Protein AF-A0A922VJT6-F1 (afdb_monomer_lite)

Foldseek 3Di:
DDDPQDDPVLVVVLQVLLVVLFKDKADKDQAQPQAPPPVQRRQKIWIFIAGPPRPDTWIKIKGADRFQVRQVVCVVVCVVSLVRPPPDPVQKDWDDQPVMIMITGDDDDPSSNVSSNVSSNVSNPPRD

Radius of gyration: 13.78 Å; chains: 1; bounding box: 32×33×33 Å

Secondary structure (DSSP, 8-state):
-PPPPPPTTHHHHHHHHHHHTTEEEEEEEES-TT---HHHHTTEEEEEEEETTEEEEEEEEEEE-SSHHHHHHHHHHHHHHHHHH-S-TTTEEEEEETTEEEEEES---HHHHHHHHHHHHHHHTT--

Structure (mmCIF, N/CA/C/O backbone):
data_AF-A0A922VJT6-F1
#
_entry.id   AF-A0A922VJT6-F1
#
loop_
_atom_site.group_PDB
_atom_site.id
_atom_site.type_symbol
_atom_site.label_atom_id
_atom_site.label_alt_id
_atom_site.label_comp_id
_atom_site.label_asym_id
_atom_site.label_entity_id
_atom_site.label_seq_id
_atom_site.pdbx_PDB_ins_code
_atom_site.Cartn_x
_atom_site.Cartn_y
_atom_site.Cartn_z
_atom_site.occupancy
_atom_site.B_iso_or_equiv
_atom_site.auth_seq_id
_atom_site.auth_comp_id
_atom_site.auth_asym_id
_atom_site.auth_atom_id
_atom_site.pdbx_PDB_model_num
ATOM 1 N N . MET A 1 1 ? 20.036 15.575 -18.901 1.00 33.12 1 MET A N 1
ATOM 2 C CA . MET A 1 1 ? 19.324 15.827 -17.633 1.00 33.12 1 MET A CA 1
ATOM 3 C C . MET A 1 1 ? 18.695 14.499 -17.256 1.00 33.12 1 MET A C 1
ATOM 5 O O . MET A 1 1 ? 17.782 14.080 -17.949 1.00 33.12 1 MET A O 1
ATOM 9 N N . ALA A 1 2 ? 19.289 13.762 -16.317 1.00 36.78 2 ALA A N 1
ATOM 10 C CA . ALA A 1 2 ? 18.719 12.506 -15.835 1.00 36.78 2 ALA A CA 1
ATOM 11 C C . ALA A 1 2 ? 17.752 12.865 -14.703 1.00 36.78 2 ALA A C 1
ATOM 13 O O . ALA A 1 2 ? 18.182 13.486 -13.730 1.00 36.78 2 ALA A O 1
ATOM 14 N N . SER A 1 3 ? 16.461 12.560 -14.864 1.00 37.47 3 SER A N 1
ATOM 15 C CA . SER A 1 3 ? 15.529 12.579 -13.732 1.00 37.47 3 SER A CA 1
ATOM 16 C C . SER A 1 3 ? 16.092 11.660 -12.648 1.00 37.47 3 SER A C 1
ATOM 18 O O . SER A 1 3 ? 16.579 10.583 -13.001 1.00 37.47 3 SER A O 1
ATOM 20 N N . PRO A 1 4 ? 16.088 12.062 -11.365 1.00 36.12 4 PRO A N 1
ATOM 21 C CA . PRO A 1 4 ? 16.522 11.170 -10.302 1.00 36.12 4 PRO A CA 1
ATOM 22 C C . PRO A 1 4 ? 15.663 9.903 -10.359 1.00 36.12 4 PRO A C 1
ATOM 24 O O . PRO A 1 4 ? 14.436 9.974 -10.322 1.00 36.12 4 PRO A O 1
ATOM 27 N N . GLU A 1 5 ? 16.319 8.756 -10.534 1.00 38.44 5 GLU A N 1
ATOM 28 C CA . GLU A 1 5 ? 15.673 7.451 -10.450 1.00 38.44 5 GLU A CA 1
ATOM 29 C C . GLU A 1 5 ? 15.113 7.295 -9.023 1.00 38.44 5 GLU A C 1
ATOM 31 O O . GLU A 1 5 ? 15.860 7.526 -8.062 1.00 38.44 5 GLU A O 1
ATOM 36 N N . PRO A 1 6 ? 13.821 6.950 -8.853 1.00 38.25 6 PRO A N 1
ATOM 37 C CA . PRO A 1 6 ? 13.232 6.791 -7.530 1.00 38.25 6 PRO A CA 1
ATOM 38 C C . PRO A 1 6 ? 14.012 5.714 -6.772 1.00 38.25 6 PRO A C 1
ATOM 40 O O . PRO A 1 6 ? 14.220 4.590 -7.240 1.00 38.25 6 PRO A O 1
ATOM 43 N N . THR A 1 7 ? 14.567 6.135 -5.642 1.00 40.00 7 THR A N 1
ATOM 44 C CA . THR A 1 7 ? 15.488 5.371 -4.802 1.00 40.00 7 THR A CA 1
ATOM 45 C C . THR A 1 7 ? 14.670 4.818 -3.630 1.00 40.00 7 THR A C 1
ATOM 47 O O . THR A 1 7 ? 13.769 5.511 -3.174 1.00 40.00 7 THR A O 1
ATOM 50 N N . PRO A 1 8 ? 14.991 3.650 -3.038 1.00 44.34 8 PRO A N 1
ATOM 51 C CA . PRO A 1 8 ? 14.299 3.093 -1.855 1.00 44.34 8 PRO A CA 1
ATOM 52 C C . PRO A 1 8 ? 14.114 4.038 -0.642 1.00 44.34 8 PRO A C 1
ATOM 54 O O . PRO A 1 8 ? 13.390 3.715 0.297 1.00 44.34 8 PRO A O 1
ATOM 57 N N . LEU A 1 9 ? 14.745 5.216 -0.672 1.00 49.44 9 LEU A N 1
ATOM 58 C CA . LEU A 1 9 ? 14.445 6.394 0.146 1.00 49.44 9 LEU A CA 1
ATOM 59 C C . LEU A 1 9 ? 13.000 6.927 0.015 1.00 49.44 9 LEU A C 1
ATOM 61 O O . LEU A 1 9 ? 12.609 7.755 0.835 1.00 49.44 9 LEU A O 1
ATOM 65 N N . ASP A 1 10 ? 12.205 6.450 -0.946 1.00 66.69 10 ASP A N 1
ATOM 66 C CA . ASP A 1 10 ? 10.800 6.845 -1.104 1.00 66.69 10 ASP A CA 1
ATOM 67 C C . ASP A 1 10 ? 9.883 6.255 -0.022 1.00 66.69 10 ASP A C 1
ATOM 69 O O . ASP A 1 10 ? 8.849 6.844 0.289 1.00 66.69 10 ASP A O 1
ATOM 73 N N . PHE A 1 11 ? 10.249 5.138 0.625 1.00 75.81 11 PHE A N 1
ATOM 74 C CA . PHE A 1 11 ? 9.404 4.576 1.686 1.00 75.81 11 PHE A CA 1
ATOM 75 C C . PHE A 1 11 ? 9.234 5.519 2.887 1.00 75.81 11 PHE A C 1
ATOM 77 O O . PHE A 1 11 ? 8.097 5.720 3.295 1.00 75.81 11 PHE A O 1
ATOM 84 N N . PRO A 1 12 ? 10.290 6.157 3.433 1.00 78.94 12 PRO A N 1
ATOM 85 C CA . PRO A 1 12 ? 10.134 7.229 4.414 1.00 78.94 12 PRO A CA 1
ATOM 86 C C . PRO A 1 12 ? 9.177 8.351 3.984 1.00 78.94 12 PRO A C 1
ATOM 88 O O . PRO A 1 12 ? 8.438 8.863 4.822 1.00 78.94 12 PRO A O 1
ATOM 91 N N . ALA A 1 13 ? 9.158 8.718 2.697 1.00 79.69 13 ALA A N 1
ATOM 92 C CA . ALA A 1 13 ? 8.238 9.729 2.179 1.00 79.69 13 ALA A CA 1
ATOM 93 C C . ALA A 1 13 ? 6.789 9.213 2.161 1.00 79.69 13 ALA A C 1
ATOM 95 O O . ALA A 1 13 ? 5.899 9.880 2.682 1.00 79.69 13 ALA A O 1
ATOM 96 N N . ILE A 1 14 ? 6.562 7.993 1.662 1.00 82.94 14 ILE A N 1
ATOM 97 C CA . ILE A 1 14 ? 5.249 7.327 1.684 1.00 82.94 14 ILE A CA 1
ATOM 98 C C . ILE A 1 14 ? 4.759 7.150 3.128 1.00 82.94 14 ILE A C 1
ATOM 100 O O . ILE A 1 14 ? 3.609 7.448 3.435 1.00 82.94 14 ILE A O 1
ATOM 104 N N . AL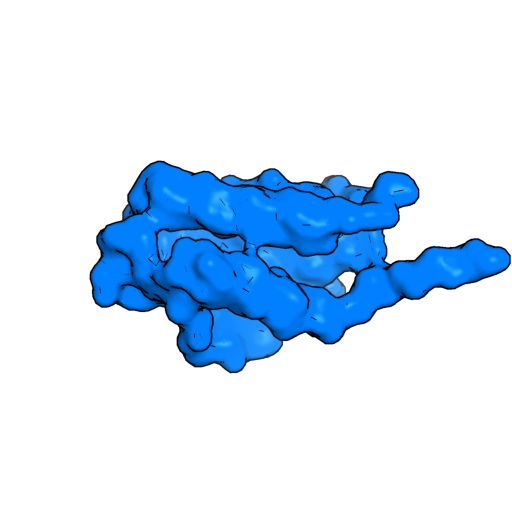A A 1 15 ? 5.630 6.714 4.038 1.00 84.12 15 ALA A N 1
ATOM 105 C CA . ALA A 1 15 ? 5.330 6.566 5.457 1.00 84.12 15 ALA A CA 1
ATOM 106 C C . ALA A 1 15 ? 4.954 7.910 6.100 1.00 84.12 15 ALA A C 1
ATOM 108 O O . ALA A 1 15 ? 4.009 7.965 6.881 1.00 84.12 15 ALA A O 1
ATOM 109 N N . GLY A 1 16 ? 5.635 9.002 5.737 1.00 84.06 16 GLY A N 1
ATOM 110 C CA . GLY A 1 16 ? 5.279 10.356 6.166 1.00 84.06 16 GLY A CA 1
ATOM 111 C C . GLY A 1 16 ? 3.915 10.818 5.641 1.00 84.06 16 GLY A C 1
ATOM 112 O O . GLY A 1 16 ? 3.129 11.405 6.388 1.00 84.06 16 GLY A O 1
ATOM 113 N N . GLU A 1 17 ? 3.595 10.508 4.383 1.00 86.94 17 GLU A N 1
ATOM 114 C CA . GLU A 1 17 ? 2.285 10.789 3.782 1.00 86.94 17 GLU A CA 1
ATOM 115 C C . GLU A 1 17 ? 1.161 9.986 4.459 1.00 86.94 17 GLU A C 1
ATOM 117 O O . GLU A 1 17 ? 0.093 10.530 4.756 1.00 86.94 17 GLU A O 1
ATOM 122 N N . LEU A 1 18 ? 1.403 8.707 4.751 1.00 86.81 18 LEU A N 1
ATOM 123 C CA . LEU A 1 18 ? 0.477 7.843 5.485 1.00 86.81 18 LEU A CA 1
ATOM 124 C C . LEU A 1 18 ? 0.271 8.343 6.926 1.00 86.81 18 LEU A C 1
ATOM 126 O O . LEU A 1 18 ? -0.869 8.486 7.367 1.00 86.81 18 LEU A O 1
ATOM 130 N N . ALA A 1 19 ? 1.348 8.708 7.625 1.00 86.75 19 ALA A N 1
ATOM 131 C CA . ALA A 1 19 ? 1.287 9.276 8.973 1.00 86.75 19 ALA A CA 1
ATOM 132 C C . ALA A 1 19 ? 0.512 10.596 9.025 1.00 86.75 19 ALA A C 1
ATOM 134 O O . ALA A 1 19 ? -0.309 10.807 9.917 1.00 86.75 19 ALA A O 1
ATOM 135 N N . THR A 1 20 ? 0.695 11.457 8.024 1.00 86.69 20 THR A N 1
ATOM 136 C CA . THR A 1 20 ? -0.046 12.723 7.896 1.00 86.69 20 THR A CA 1
ATOM 137 C C . THR A 1 20 ? -1.552 12.499 7.717 1.00 86.69 20 THR A C 1
ATOM 139 O O . THR A 1 20 ? -2.358 13.343 8.107 1.00 86.69 20 THR A O 1
ATOM 142 N N . ARG A 1 21 ? -1.948 11.344 7.172 1.00 86.06 21 ARG A N 1
ATOM 143 C CA . ARG A 1 21 ? -3.347 10.918 7.014 1.00 86.06 21 ARG A CA 1
ATOM 144 C C . ARG A 1 21 ? -3.886 10.154 8.227 1.00 86.06 21 ARG A C 1
ATOM 146 O O . ARG A 1 21 ? -5.015 9.682 8.182 1.00 86.06 21 ARG A O 1
ATOM 153 N N . GLY A 1 22 ? -3.113 10.047 9.308 1.00 85.81 22 GLY A N 1
ATOM 154 C CA . GLY A 1 22 ? -3.532 9.388 10.545 1.00 85.81 22 GLY A CA 1
ATOM 155 C C . GLY A 1 22 ? -3.329 7.872 10.560 1.00 85.81 22 GLY A C 1
ATOM 156 O O . GLY A 1 22 ? -3.990 7.192 11.345 1.00 85.81 22 GLY A O 1
ATOM 157 N N . LEU A 1 23 ? -2.445 7.340 9.706 1.00 88.12 23 LEU A N 1
ATOM 158 C CA . LEU A 1 23 ? -1.993 5.952 9.798 1.00 88.12 23 LEU A CA 1
ATOM 159 C C . LEU A 1 23 ? -0.700 5.846 10.610 1.00 88.12 23 LEU A C 1
ATOM 161 O O . LEU A 1 23 ? 0.274 6.542 10.346 1.00 88.12 23 LEU A O 1
ATOM 165 N N . GLU A 1 24 ? -0.650 4.915 11.547 1.00 88.88 24 GLU A N 1
ATOM 166 C CA . GLU A 1 24 ? 0.576 4.567 12.262 1.00 88.88 24 GLU A CA 1
ATOM 167 C C . GLU A 1 24 ? 1.246 3.380 11.571 1.00 88.88 24 GLU A C 1
ATOM 169 O O . GLU A 1 24 ? 0.574 2.403 11.240 1.00 88.88 24 GLU A O 1
ATOM 174 N N . LEU A 1 25 ? 2.559 3.479 11.332 1.00 88.94 25 LEU A N 1
ATOM 175 C CA . LEU A 1 25 ? 3.366 2.408 10.749 1.00 88.94 25 LEU A CA 1
ATOM 176 C C . LEU A 1 25 ? 4.310 1.826 11.799 1.00 88.94 25 LEU A C 1
ATOM 178 O O . LEU A 1 25 ? 5.096 2.551 12.406 1.00 88.94 25 LEU A O 1
ATOM 182 N N . ASP A 1 26 ? 4.302 0.505 11.921 1.00 86.38 26 ASP A N 1
ATOM 183 C CA . ASP A 1 26 ? 5.102 -0.257 12.871 1.00 86.38 26 ASP A CA 1
ATOM 184 C C . ASP A 1 26 ? 5.772 -1.465 12.206 1.00 86.38 26 ASP A C 1
ATOM 186 O O . ASP A 1 26 ? 5.453 -1.850 11.084 1.00 86.38 26 ASP A O 1
ATOM 190 N N . ARG A 1 27 ? 6.749 -2.078 12.888 1.00 84.06 27 ARG A N 1
ATOM 191 C CA . ARG A 1 27 ? 7.445 -3.314 12.446 1.00 84.06 27 ARG A CA 1
ATOM 192 C C . ARG A 1 27 ? 7.828 -3.348 10.957 1.00 84.06 27 ARG A C 1
ATOM 194 O O . ARG A 1 27 ? 7.628 -4.359 10.271 1.00 84.06 27 ARG A O 1
ATOM 201 N N . ILE A 1 28 ? 8.410 -2.244 10.497 1.00 84.06 28 ILE A N 1
ATOM 202 C CA . ILE A 1 28 ? 8.939 -2.084 9.144 1.00 84.06 28 ILE A CA 1
ATOM 203 C C . ILE A 1 28 ? 10.115 -3.047 8.953 1.00 84.06 28 ILE A C 1
ATOM 205 O O . ILE A 1 28 ? 11.082 -3.037 9.715 1.00 84.06 28 ILE A O 1
ATOM 209 N N . ALA A 1 29 ? 10.027 -3.878 7.925 1.00 81.00 29 ALA A N 1
ATOM 210 C CA . ALA A 1 29 ? 11.020 -4.862 7.546 1.00 81.00 29 ALA A CA 1
ATOM 211 C C . ALA A 1 29 ? 11.174 -4.865 6.024 1.00 81.00 29 ALA A C 1
ATOM 213 O O . ALA A 1 29 ? 10.204 -5.055 5.288 1.00 81.00 29 ALA A O 1
ATOM 214 N N . SER A 1 30 ? 12.401 -4.679 5.547 1.00 74.50 30 SER A N 1
ATOM 215 C CA . SER A 1 30 ? 12.720 -4.862 4.132 1.00 74.50 30 SER A CA 1
ATOM 216 C C . SER A 1 30 ? 12.715 -6.347 3.785 1.00 74.50 30 SER A C 1
ATOM 218 O O . SER A 1 30 ? 13.244 -7.165 4.540 1.00 74.50 30 SER A O 1
ATOM 220 N N . GLY A 1 31 ? 12.157 -6.682 2.628 1.00 65.62 31 G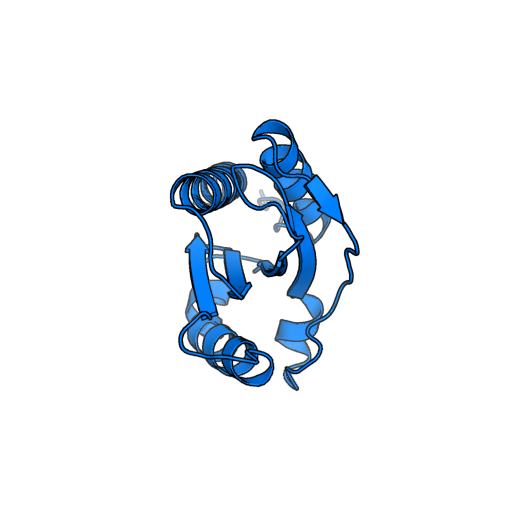LY A N 1
ATOM 221 C CA . GLY A 1 31 ? 12.085 -8.046 2.132 1.00 65.62 31 GLY A CA 1
ATOM 222 C C . GLY A 1 31 ? 10.661 -8.552 1.945 1.00 65.62 31 GLY A C 1
ATOM 223 O O . GLY A 1 31 ? 9.730 -8.233 2.694 1.00 65.62 31 GLY A O 1
ATOM 224 N N . ASP A 1 32 ? 10.522 -9.421 0.950 1.00 62.78 32 ASP A N 1
ATOM 225 C CA . ASP A 1 32 ? 9.357 -10.266 0.772 1.00 62.78 32 ASP A CA 1
ATOM 226 C C . ASP A 1 32 ? 9.619 -11.660 1.359 1.00 62.78 32 ASP A C 1
ATOM 228 O O . ASP A 1 32 ? 10.194 -12.537 0.721 1.00 62.78 32 ASP A O 1
ATOM 232 N N . ALA A 1 33 ? 9.237 -11.860 2.620 1.00 59.12 33 ALA A N 1
ATOM 233 C CA . ALA A 1 33 ? 9.133 -13.204 3.175 1.00 59.12 33 ALA A CA 1
ATOM 234 C C . ALA A 1 33 ? 7.969 -13.921 2.471 1.00 59.12 33 ALA A C 1
ATOM 236 O O . ALA A 1 33 ? 6.816 -13.550 2.707 1.00 59.12 33 ALA A O 1
ATOM 237 N N . GLY A 1 34 ? 8.291 -14.893 1.611 1.00 62.28 34 GLY A N 1
ATOM 238 C CA . GLY A 1 34 ? 7.329 -15.687 0.835 1.00 62.28 34 GLY A CA 1
ATOM 239 C C . GLY A 1 34 ? 7.572 -15.686 -0.680 1.00 62.28 34 GLY A C 1
ATOM 240 O O . GLY A 1 34 ? 7.159 -16.628 -1.347 1.00 62.28 34 GLY A O 1
ATOM 241 N N . CYS A 1 35 ? 8.270 -14.682 -1.215 1.00 70.50 35 CYS A N 1
ATOM 242 C CA . CYS A 1 35 ? 8.615 -14.569 -2.633 1.00 70.50 35 CYS A CA 1
ATOM 243 C C . CYS A 1 35 ? 10.060 -15.015 -2.885 1.00 70.50 35 CYS A C 1
ATOM 245 O O . CYS A 1 35 ? 11.012 -14.434 -2.359 1.00 70.50 35 CYS A O 1
ATOM 247 N N . ASP A 1 36 ? 10.223 -16.023 -3.743 1.00 65.75 36 ASP A N 1
ATOM 248 C CA . ASP A 1 36 ? 11.534 -16.517 -4.180 1.00 65.75 36 ASP A CA 1
ATOM 249 C C . ASP A 1 36 ? 12.174 -15.646 -5.277 1.00 65.75 36 ASP A C 1
ATOM 251 O O . ASP A 1 36 ? 13.288 -15.939 -5.710 1.00 65.75 36 ASP A O 1
ATOM 255 N N . ASP A 1 37 ? 11.511 -14.577 -5.740 1.00 67.75 37 ASP A N 1
ATOM 256 C CA . ASP A 1 37 ? 12.085 -13.667 -6.734 1.00 67.75 37 ASP A CA 1
ATOM 257 C C . ASP A 1 37 ? 13.014 -12.640 -6.054 1.00 67.75 37 ASP A C 1
ATOM 259 O O . ASP A 1 37 ? 12.546 -11.653 -5.471 1.00 67.75 37 ASP A O 1
ATOM 263 N N . PRO A 1 38 ? 14.349 -12.796 -6.168 1.00 66.06 38 PRO A N 1
ATOM 264 C CA . PRO A 1 38 ? 15.303 -11.913 -5.500 1.00 66.06 38 PRO A CA 1
ATOM 265 C C . PRO A 1 38 ? 15.222 -10.473 -6.015 1.00 66.06 38 PRO A C 1
ATOM 267 O O . PRO A 1 38 ? 15.674 -9.540 -5.350 1.00 66.06 38 PRO A O 1
ATOM 270 N N . THR A 1 39 ? 14.655 -10.274 -7.205 1.00 67.81 39 THR A N 1
ATOM 271 C CA . THR A 1 39 ? 14.509 -8.964 -7.819 1.00 67.81 39 THR A CA 1
ATOM 272 C C . THR A 1 39 ? 13.286 -8.211 -7.303 1.00 67.81 39 THR A C 1
ATOM 274 O O . THR A 1 39 ? 13.304 -6.978 -7.343 1.00 67.81 39 THR A O 1
ATOM 277 N N . LEU A 1 40 ? 12.266 -8.915 -6.799 1.00 71.75 40 LEU A N 1
ATOM 278 C CA . LEU A 1 40 ? 11.105 -8.343 -6.111 1.00 71.75 40 LEU A CA 1
ATOM 279 C C . LEU A 1 40 ? 11.335 -8.196 -4.611 1.00 71.75 40 LEU A C 1
ATOM 281 O O . LEU A 1 40 ? 10.967 -7.170 -4.037 1.00 71.75 40 LEU A O 1
ATOM 285 N N . THR A 1 41 ? 11.999 -9.166 -3.988 1.00 70.00 41 THR A N 1
ATOM 286 C CA . THR A 1 41 ? 12.292 -9.160 -2.549 1.00 70.00 41 THR A CA 1
ATOM 287 C C . THR A 1 41 ? 13.072 -7.911 -2.138 1.00 70.00 41 THR A C 1
ATOM 289 O O . THR A 1 41 ? 12.787 -7.335 -1.093 1.00 70.00 41 THR A O 1
ATOM 292 N N . GLY A 1 42 ? 13.988 -7.419 -2.982 1.00 69.69 42 GLY A N 1
ATOM 293 C CA . GLY A 1 42 ? 14.706 -6.161 -2.735 1.00 69.69 42 GLY A CA 1
ATOM 294 C C . GLY A 1 42 ? 13.854 -4.888 -2.859 1.00 69.69 42 GLY A C 1
ATOM 295 O O . GLY A 1 42 ? 14.231 -3.851 -2.323 1.00 69.69 42 GLY A O 1
ATOM 296 N N . THR A 1 43 ? 12.714 -4.958 -3.550 1.00 74.62 43 THR A N 1
ATOM 297 C CA . THR A 1 43 ? 11.769 -3.837 -3.739 1.00 74.62 43 THR A CA 1
ATOM 298 C C . THR A 1 43 ? 10.592 -3.859 -2.767 1.00 74.62 43 THR A C 1
ATOM 300 O O . THR A 1 43 ? 9.823 -2.901 -2.708 1.00 74.62 43 THR A O 1
ATOM 303 N N . ALA A 1 44 ? 10.438 -4.956 -2.027 1.00 82.88 44 ALA A N 1
ATOM 304 C CA . ALA A 1 44 ? 9.342 -5.171 -1.106 1.00 82.88 44 ALA A CA 1
ATOM 305 C C . ALA A 1 44 ? 9.690 -4.674 0.299 1.00 82.88 44 ALA A C 1
ATOM 307 O O . ALA A 1 44 ? 10.759 -4.967 0.839 1.00 82.88 44 ALA A O 1
ATOM 308 N N . ILE A 1 45 ? 8.758 -3.959 0.918 1.00 85.31 45 ILE A N 1
ATOM 309 C CA . ILE A 1 45 ? 8.857 -3.500 2.302 1.00 85.31 45 ILE A CA 1
ATOM 310 C C . ILE A 1 45 ? 7.575 -3.910 3.012 1.00 85.31 45 ILE A C 1
ATOM 312 O O . ILE A 1 45 ? 6.486 -3.470 2.651 1.00 85.31 45 ILE A O 1
ATOM 316 N N . GLY A 1 46 ? 7.704 -4.781 4.009 1.00 86.38 46 GLY A N 1
ATOM 317 C CA . GLY A 1 46 ? 6.608 -5.171 4.885 1.00 86.38 46 GLY A CA 1
ATOM 318 C C . GLY A 1 46 ? 6.535 -4.259 6.103 1.00 86.38 46 GLY A C 1
ATOM 319 O O . GLY A 1 46 ? 7.552 -4.003 6.734 1.00 86.38 46 GLY A O 1
ATOM 320 N N . PHE A 1 47 ? 5.350 -3.805 6.477 1.00 87.81 47 PHE A N 1
ATOM 321 C CA . PHE A 1 47 ? 5.122 -2.988 7.667 1.00 87.81 47 PHE A CA 1
ATOM 322 C C . PHE A 1 47 ? 3.728 -3.268 8.224 1.00 87.81 47 PHE A C 1
ATOM 324 O O . PHE A 1 47 ? 2.826 -3.659 7.491 1.00 87.81 47 PHE A O 1
ATOM 331 N N . ASP A 1 48 ? 3.559 -3.114 9.528 1.00 88.88 48 ASP A N 1
ATOM 332 C CA . ASP A 1 48 ? 2.249 -3.136 10.165 1.00 88.88 48 ASP A CA 1
ATOM 333 C C . ASP A 1 48 ? 1.659 -1.720 10.078 1.00 88.88 48 ASP A C 1
ATOM 335 O O . ASP A 1 48 ? 2.370 -0.748 10.319 1.00 88.88 48 ASP A O 1
ATOM 339 N N . ALA A 1 49 ? 0.389 -1.593 9.703 1.00 88.75 49 ALA A N 1
ATOM 340 C CA . ALA A 1 49 ? -0.310 -0.314 9.650 1.00 88.75 49 ALA A CA 1
ATOM 341 C C . ALA A 1 49 ? -1.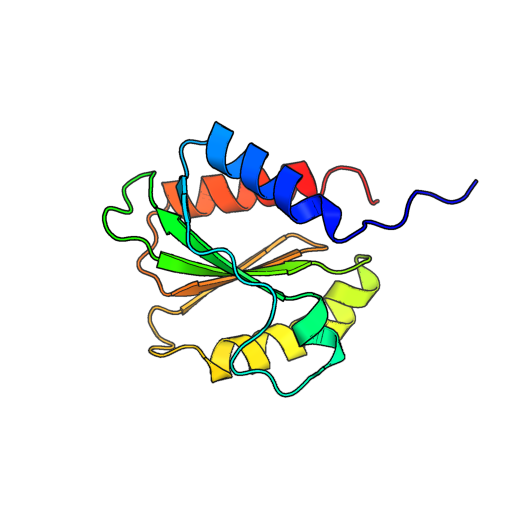603 -0.357 10.465 1.00 88.75 49 ALA A C 1
ATOM 343 O O . ALA A 1 49 ? -2.359 -1.327 10.397 1.00 88.75 49 ALA A O 1
ATOM 344 N N . SER A 1 50 ? -1.879 0.703 11.213 1.00 88.56 50 SER A N 1
ATOM 345 C CA . SER A 1 50 ? -3.117 0.890 11.982 1.00 88.56 50 SER A CA 1
ATOM 346 C C . SER A 1 50 ? -3.618 2.327 11.870 1.00 88.56 50 SER A C 1
ATOM 348 O O . SER A 1 50 ? -2.892 3.204 11.412 1.00 88.56 50 SER A O 1
ATOM 350 N N . GLY A 1 51 ? -4.865 2.579 12.271 1.00 87.25 51 GLY A N 1
ATOM 351 C CA . GLY A 1 51 ? -5.510 3.894 12.158 1.00 87.25 51 GLY A CA 1
ATOM 352 C C . GLY A 1 51 ? -6.727 3.882 11.232 1.00 87.25 51 GLY A C 1
ATOM 353 O O . GLY A 1 51 ? -7.051 2.863 10.629 1.00 87.25 51 GLY A O 1
ATOM 354 N N . LEU A 1 52 ? -7.452 5.004 11.154 1.00 86.00 52 LEU A N 1
ATOM 355 C CA . LEU A 1 52 ? -8.641 5.165 10.290 1.00 86.00 52 LEU A CA 1
ATOM 356 C C . LEU A 1 52 ? -9.682 4.028 10.423 1.00 86.00 52 LEU A C 1
ATOM 358 O O . LEU A 1 52 ? -10.205 3.488 9.446 1.00 86.00 52 LEU A O 1
ATOM 362 N N . GLY A 1 53 ? -9.946 3.614 11.666 1.00 80.31 53 GLY A N 1
ATOM 363 C CA . GLY A 1 53 ? -10.875 2.525 11.990 1.00 80.31 53 GLY A CA 1
ATOM 364 C C . GLY A 1 53 ? -10.247 1.126 12.027 1.00 80.31 53 GLY A C 1
ATOM 365 O O . GLY A 1 53 ? -10.904 0.182 12.463 1.00 80.31 53 GLY A O 1
ATOM 366 N N . VAL A 1 54 ? -8.972 0.982 11.655 1.00 82.00 54 VAL A N 1
ATOM 367 C CA . VAL A 1 54 ? -8.189 -0.245 11.854 1.00 82.00 54 VAL A CA 1
ATOM 368 C C . VAL A 1 54 ? -7.610 -0.246 13.270 1.00 82.00 54 VAL A C 1
ATOM 370 O O . VAL A 1 54 ? -6.634 0.444 13.562 1.00 82.00 54 VAL A O 1
ATOM 373 N N . VAL A 1 55 ? -8.249 -1.007 14.165 1.00 78.56 55 VAL A N 1
ATOM 374 C CA . VAL A 1 55 ? -7.898 -1.080 15.599 1.00 78.56 55 VAL A CA 1
ATOM 375 C C . VAL A 1 55 ? -6.743 -2.051 15.867 1.00 78.56 55 VAL A C 1
ATOM 377 O O . VAL A 1 55 ? -5.988 -1.878 16.819 1.00 78.56 55 VAL A O 1
ATOM 380 N N . ALA A 1 56 ? -6.611 -3.085 15.034 1.00 83.12 56 ALA A N 1
ATOM 381 C CA . ALA A 1 56 ? -5.529 -4.059 15.101 1.00 83.12 56 ALA A CA 1
ATOM 382 C C . ALA A 1 56 ? -4.568 -3.815 13.930 1.00 83.12 56 ALA A C 1
ATOM 384 O O . ALA A 1 56 ? -5.048 -3.777 12.797 1.00 83.12 56 ALA A O 1
ATOM 385 N N . PRO A 1 57 ? -3.251 -3.673 14.164 1.00 84.38 57 PRO A N 1
ATOM 386 C CA . PRO A 1 57 ? -2.295 -3.448 13.088 1.00 84.38 57 PRO A CA 1
ATOM 387 C C . PRO A 1 57 ? -2.375 -4.553 12.036 1.00 84.38 57 PRO A C 1
ATOM 389 O O . PRO A 1 57 ? -2.262 -5.739 12.361 1.00 84.38 57 PRO A O 1
ATOM 392 N N . VAL A 1 58 ? -2.567 -4.162 10.779 1.00 86.62 58 VAL A N 1
ATOM 393 C CA . VAL A 1 58 ? -2.593 -5.082 9.640 1.00 86.62 58 VAL A CA 1
ATOM 394 C C . VAL A 1 58 ? -1.225 -5.121 8.982 1.00 86.62 58 VAL A C 1
ATOM 396 O O . VAL A 1 58 ? -0.609 -4.083 8.748 1.00 86.62 58 VAL A O 1
ATOM 399 N N . ARG A 1 59 ? -0.741 -6.323 8.663 1.00 86.88 59 ARG A N 1
ATOM 400 C CA . ARG A 1 59 ? 0.508 -6.488 7.915 1.00 86.88 59 ARG A CA 1
ATOM 401 C C . ARG A 1 59 ? 0.258 -6.099 6.461 1.00 86.88 59 ARG A C 1
ATOM 403 O O . ARG A 1 59 ? -0.456 -6.792 5.735 1.00 86.88 59 ARG A O 1
ATOM 410 N N . LEU A 1 60 ? 0.875 -5.003 6.051 1.00 86.62 60 LEU A N 1
ATOM 411 C CA . LEU A 1 60 ? 0.926 -4.532 4.679 1.00 86.62 60 LEU A CA 1
ATOM 412 C C . LEU A 1 60 ? 2.308 -4.788 4.097 1.00 86.62 60 LEU A C 1
ATOM 414 O O . LEU A 1 60 ? 3.316 -4.865 4.805 1.00 86.62 60 LEU A O 1
ATOM 418 N N . ARG A 1 61 ? 2.359 -4.898 2.778 1.00 87.06 61 ARG A N 1
ATOM 419 C CA . ARG A 1 61 ? 3.598 -4.964 2.028 1.00 87.06 61 ARG A CA 1
ATOM 420 C C . ARG A 1 61 ? 3.490 -4.092 0.795 1.00 87.06 61 ARG A C 1
ATOM 422 O O . ARG A 1 61 ? 2.587 -4.259 -0.016 1.00 87.06 61 ARG A O 1
ATOM 429 N N . ILE A 1 62 ? 4.419 -3.159 0.662 1.00 86.69 62 ILE A N 1
ATOM 430 C CA . ILE A 1 62 ? 4.528 -2.300 -0.510 1.00 86.69 62 ILE A CA 1
ATOM 431 C C . ILE A 1 62 ? 5.682 -2.769 -1.390 1.00 86.69 62 ILE A C 1
ATOM 433 O O . ILE A 1 62 ? 6.766 -3.067 -0.895 1.00 86.69 62 ILE A O 1
ATOM 437 N N . TYR A 1 63 ? 5.443 -2.818 -2.693 1.00 85.75 63 TYR A N 1
ATOM 438 C CA . TYR A 1 63 ? 6.427 -3.076 -3.733 1.00 85.75 63 TYR A CA 1
ATOM 439 C C . TYR A 1 63 ? 6.687 -1.765 -4.464 1.00 85.75 63 TYR A C 1
ATOM 441 O O . TYR A 1 63 ? 5.788 -1.199 -5.095 1.00 85.75 63 TYR A O 1
ATOM 449 N N . ILE A 1 64 ? 7.917 -1.272 -4.345 1.00 83.56 64 ILE A N 1
ATOM 450 C CA . ILE A 1 64 ? 8.339 0.009 -4.910 1.00 83.56 64 ILE A CA 1
ATOM 451 C C . ILE A 1 64 ? 9.161 -0.258 -6.166 1.00 83.56 64 ILE A C 1
ATOM 453 O O . ILE A 1 64 ? 10.287 -0.753 -6.092 1.00 83.56 64 ILE A O 1
ATOM 457 N N . PHE A 1 65 ? 8.611 0.072 -7.334 1.00 81.06 65 PHE A N 1
ATOM 458 C CA . PHE A 1 65 ? 9.314 -0.105 -8.600 1.00 81.06 65 PHE A CA 1
ATOM 459 C C . PHE A 1 65 ? 10.016 1.176 -9.030 1.00 81.06 65 PHE A C 1
ATOM 461 O O . PHE A 1 65 ? 9.522 2.282 -8.835 1.00 81.06 65 PHE A O 1
ATOM 468 N N . ARG A 1 66 ? 11.153 1.012 -9.714 1.00 74.31 66 ARG A N 1
ATOM 469 C CA . ARG A 1 66 ? 11.936 2.139 -10.242 1.00 74.31 66 ARG A CA 1
ATOM 470 C C . ARG A 1 66 ? 11.181 3.000 -11.262 1.00 74.31 66 ARG A C 1
ATOM 472 O O . ARG A 1 66 ? 11.565 4.131 -11.513 1.00 74.31 66 ARG A O 1
ATOM 479 N N . ASN A 1 67 ? 10.203 2.427 -11.964 1.00 76.44 67 ASN A N 1
ATOM 480 C CA . ASN A 1 67 ? 9.430 3.109 -12.994 1.00 76.44 67 ASN A CA 1
ATOM 481 C C . ASN A 1 67 ? 8.166 2.324 -13.345 1.00 76.44 67 ASN A C 1
ATOM 483 O O . ASN A 1 67 ? 8.003 1.153 -12.988 1.00 76.44 67 ASN A O 1
ATOM 487 N N . GLY A 1 68 ? 7.294 2.986 -14.100 1.00 76.88 68 GLY A N 1
ATOM 488 C CA . GLY A 1 68 ? 6.049 2.411 -14.571 1.00 76.88 68 GLY A CA 1
ATOM 489 C C . GLY A 1 68 ? 6.207 1.140 -15.412 1.00 76.88 68 GLY A C 1
ATOM 490 O O . GLY A 1 68 ? 5.421 0.216 -15.247 1.00 76.88 68 GLY A O 1
ATOM 491 N N . ASP A 1 69 ? 7.233 1.061 -16.261 1.00 80.12 69 ASP A N 1
ATOM 492 C CA . ASP A 1 69 ? 7.480 -0.123 -17.096 1.00 80.12 69 ASP A CA 1
ATOM 493 C C . ASP A 1 69 ? 7.894 -1.347 -16.269 1.00 80.12 69 ASP A C 1
ATOM 495 O O . ASP A 1 69 ? 7.526 -2.478 -16.583 1.00 80.12 69 ASP A O 1
ATOM 499 N N . ALA A 1 70 ? 8.692 -1.142 -15.217 1.00 81.19 70 ALA A N 1
ATOM 500 C CA . ALA A 1 70 ? 9.075 -2.199 -14.290 1.00 81.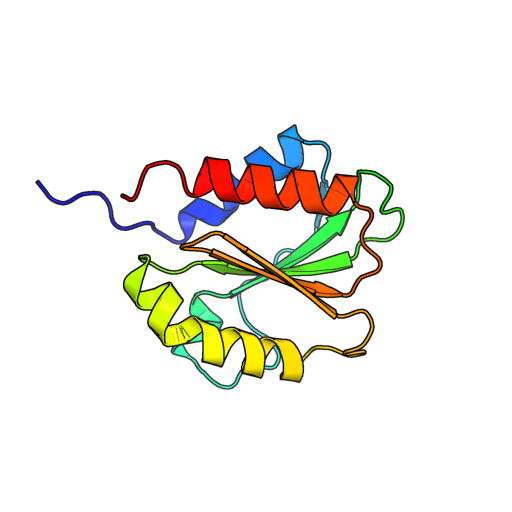19 70 ALA A CA 1
ATOM 501 C C . ALA A 1 70 ? 7.870 -2.666 -13.473 1.00 81.19 70 ALA A C 1
ATOM 503 O O . ALA A 1 70 ? 7.727 -3.871 -13.280 1.00 81.19 70 ALA A O 1
ATOM 504 N N . TYR A 1 71 ? 7.004 -1.734 -13.058 1.00 82.62 71 TYR A N 1
ATOM 505 C CA . TYR A 1 71 ? 5.723 -2.060 -12.438 1.00 82.62 71 TYR A CA 1
ATOM 506 C C . TYR A 1 71 ? 4.869 -2.916 -13.382 1.00 82.62 71 TYR A C 1
ATOM 508 O O . TYR A 1 71 ? 4.527 -4.028 -13.011 1.00 82.62 71 TYR A O 1
ATOM 516 N N . ASP A 1 72 ? 4.609 -2.482 -14.620 1.00 84.56 72 ASP A N 1
ATOM 517 C CA . ASP A 1 72 ? 3.733 -3.223 -15.544 1.00 84.56 72 ASP A CA 1
ATOM 518 C C . ASP A 1 72 ? 4.277 -4.631 -15.848 1.00 84.56 72 ASP A C 1
ATOM 520 O O . ASP A 1 72 ? 3.517 -5.595 -15.923 1.00 84.56 72 ASP A O 1
ATOM 524 N N . ARG A 1 73 ? 5.605 -4.773 -15.975 1.00 84.62 73 ARG A N 1
ATOM 525 C CA . ARG A 1 73 ? 6.254 -6.075 -16.203 1.00 84.62 73 ARG A CA 1
ATOM 526 C C . ARG A 1 73 ? 6.169 -7.010 -15.003 1.00 84.62 73 ARG A C 1
ATOM 528 O O . ARG A 1 73 ? 6.011 -8.204 -15.210 1.00 84.62 73 ARG A O 1
ATOM 535 N N . ARG A 1 74 ? 6.311 -6.479 -13.787 1.00 82.88 74 ARG A N 1
ATOM 536 C CA . ARG A 1 74 ? 6.377 -7.268 -12.546 1.00 82.88 74 ARG A CA 1
ATOM 537 C C . ARG A 1 74 ? 5.061 -7.327 -11.790 1.00 82.88 74 ARG A C 1
ATOM 539 O O . ARG A 1 74 ? 4.959 -8.022 -10.789 1.00 82.88 74 ARG A O 1
ATOM 546 N N . ARG A 1 75 ? 4.037 -6.607 -12.241 1.00 83.62 75 ARG A N 1
ATOM 547 C CA . ARG A 1 75 ? 2.718 -6.611 -11.616 1.00 83.62 75 ARG A CA 1
ATOM 548 C C . ARG A 1 75 ? 2.117 -8.020 -11.491 1.00 83.62 75 ARG A C 1
ATOM 550 O O . ARG A 1 75 ? 1.568 -8.296 -10.422 1.00 83.62 75 ARG A O 1
ATOM 557 N N . PRO A 1 76 ? 2.241 -8.908 -12.501 1.00 82.44 76 PRO A N 1
ATOM 558 C CA . PRO A 1 76 ? 1.822 -10.303 -12.368 1.00 82.44 76 PRO A CA 1
ATOM 559 C C . PRO A 1 76 ? 2.632 -11.061 -11.308 1.00 82.44 76 PRO A C 1
ATOM 561 O O . PRO A 1 76 ? 2.073 -11.847 -10.550 1.00 82.44 76 PRO A O 1
ATOM 564 N N . ASP A 1 77 ? 3.933 -10.783 -11.209 1.00 83.69 77 ASP A N 1
ATOM 565 C CA . ASP A 1 77 ? 4.823 -11.417 -10.231 1.00 83.69 77 ASP A CA 1
ATOM 566 C C . ASP A 1 77 ? 4.495 -10.962 -8.798 1.00 83.69 77 ASP A C 1
ATOM 568 O O . ASP A 1 77 ? 4.534 -11.762 -7.866 1.00 83.69 77 ASP A O 1
ATOM 572 N N . VAL A 1 78 ? 4.096 -9.694 -8.616 1.00 82.06 78 VAL A N 1
ATOM 573 C CA . VAL A 1 78 ? 3.585 -9.186 -7.332 1.00 82.06 78 VAL A CA 1
ATOM 574 C C . VAL A 1 78 ? 2.357 -9.957 -6.902 1.00 82.06 78 VAL A C 1
ATOM 576 O O . VAL A 1 78 ? 2.280 -10.296 -5.735 1.00 82.06 78 VAL A O 1
ATOM 579 N N . ASP A 1 79 ? 1.414 -10.224 -7.805 1.00 80.00 79 ASP A N 1
ATOM 580 C CA . ASP A 1 79 ? 0.195 -10.973 -7.482 1.00 80.00 79 ASP A CA 1
ATOM 581 C C . ASP A 1 79 ? 0.513 -12.418 -7.064 1.00 80.00 79 ASP A C 1
ATOM 583 O O . ASP A 1 79 ? 0.017 -12.906 -6.050 1.00 80.00 79 ASP A O 1
ATOM 587 N N . ALA A 1 80 ? 1.437 -13.072 -7.775 1.00 80.56 80 ALA A N 1
ATOM 588 C CA . ALA A 1 80 ? 1.913 -14.405 -7.417 1.00 80.56 80 ALA A CA 1
ATOM 589 C C . ALA A 1 80 ? 2.624 -14.426 -6.050 1.00 80.56 80 ALA A C 1
ATOM 591 O O . ALA A 1 80 ? 2.360 -15.301 -5.224 1.00 80.56 80 ALA A O 1
ATOM 592 N N . CYS A 1 81 ? 3.495 -13.450 -5.786 1.00 80.00 81 CYS A N 1
ATOM 593 C CA . CYS A 1 81 ? 4.210 -13.348 -4.517 1.00 80.00 81 CYS A CA 1
ATOM 594 C C . CYS A 1 81 ? 3.283 -12.955 -3.363 1.00 80.00 81 CYS A C 1
ATOM 596 O O . CYS A 1 81 ? 3.348 -13.548 -2.293 1.00 80.00 81 CYS A O 1
ATOM 598 N N . ALA A 1 82 ? 2.367 -12.025 -3.607 1.00 78.75 82 ALA A N 1
ATOM 599 C CA . ALA A 1 82 ? 1.267 -11.658 -2.730 1.00 78.75 82 ALA A CA 1
ATOM 600 C C . ALA A 1 82 ? 0.442 -12.876 -2.292 1.00 78.75 82 ALA A C 1
ATOM 602 O O . ALA A 1 82 ? 0.255 -13.107 -1.098 1.00 78.75 82 ALA A O 1
ATOM 603 N N . ALA A 1 83 ? 0.016 -13.695 -3.254 1.00 77.06 83 ALA A N 1
ATOM 604 C CA . ALA A 1 83 ? -0.735 -14.915 -2.996 1.00 77.06 83 ALA A CA 1
ATOM 605 C C . ALA A 1 83 ? 0.062 -15.956 -2.191 1.00 77.06 83 ALA A C 1
ATOM 607 O O . ALA A 1 83 ? -0.534 -16.725 -1.441 1.00 77.06 83 ALA A O 1
ATOM 608 N N . ALA A 1 84 ? 1.395 -1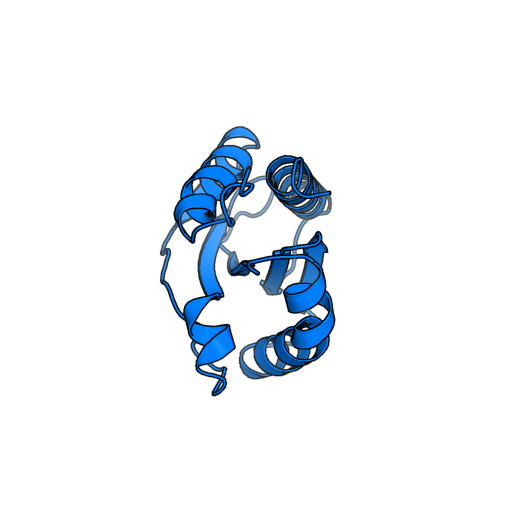5.980 -2.311 1.00 78.12 84 ALA A N 1
ATOM 609 C CA . ALA A 1 84 ? 2.241 -16.933 -1.592 1.00 78.12 84 ALA A CA 1
ATOM 610 C C . ALA A 1 84 ? 2.277 -16.690 -0.073 1.00 78.12 84 ALA A C 1
ATOM 612 O O . ALA A 1 84 ? 2.437 -17.641 0.694 1.00 78.12 84 ALA A O 1
ATOM 613 N N . TRP A 1 85 ? 2.121 -15.440 0.376 1.00 74.19 85 TRP A N 1
ATOM 614 C CA . TRP A 1 85 ? 2.074 -15.101 1.804 1.00 74.19 85 TRP A CA 1
ATOM 615 C C . TRP A 1 85 ? 0.670 -14.762 2.315 1.00 74.19 85 TRP A C 1
ATOM 617 O O . TRP A 1 85 ? 0.462 -14.720 3.532 1.00 74.19 85 TRP A O 1
ATOM 627 N N . ALA A 1 86 ? -0.297 -14.543 1.420 1.00 76.25 86 ALA A N 1
ATOM 628 C CA . ALA A 1 86 ? -1.696 -14.372 1.778 1.00 76.25 86 ALA A CA 1
ATOM 629 C C . ALA A 1 86 ? -2.183 -15.590 2.577 1.00 76.25 86 ALA A C 1
ATOM 631 O O . ALA A 1 86 ? -2.314 -16.695 2.056 1.00 76.25 86 ALA A O 1
ATOM 632 N N . THR A 1 87 ? -2.460 -15.390 3.868 1.00 75.06 87 THR A N 1
ATOM 633 C CA . THR A 1 87 ? -2.977 -16.471 4.722 1.00 75.06 87 THR A CA 1
ATOM 634 C C . THR A 1 87 ? -4.433 -16.790 4.380 1.00 75.06 87 THR A C 1
ATOM 636 O O . THR A 1 87 ? -4.856 -17.940 4.477 1.00 75.06 87 THR A O 1
ATOM 639 N N . ASP A 1 88 ? -5.191 -15.777 3.956 1.00 77.06 88 ASP A N 1
ATOM 640 C CA . ASP A 1 88 ? -6.572 -15.915 3.510 1.00 77.06 88 ASP A CA 1
ATOM 641 C C . ASP A 1 88 ? -6.812 -15.076 2.240 1.00 77.06 88 ASP A C 1
ATOM 643 O O . ASP A 1 88 ? -6.843 -13.846 2.318 1.00 77.06 88 ASP A O 1
ATOM 647 N N . PRO A 1 89 ? -7.002 -15.711 1.069 1.00 71.88 89 PRO A N 1
ATOM 648 C CA . PRO A 1 89 ? -7.218 -15.001 -0.186 1.00 71.88 89 PRO A CA 1
ATOM 649 C C . PRO A 1 89 ? -8.560 -14.258 -0.236 1.00 71.88 89 PRO A C 1
ATOM 651 O O . PRO A 1 89 ? -8.716 -13.366 -1.063 1.00 71.88 89 PRO A O 1
ATOM 654 N N . ALA A 1 90 ? -9.532 -14.592 0.623 1.00 78.75 90 ALA A N 1
ATOM 655 C CA . ALA A 1 90 ? -10.827 -13.910 0.651 1.00 78.75 90 ALA A CA 1
ATOM 656 C C . ALA A 1 90 ? -10.762 -12.538 1.340 1.00 78.75 90 ALA A C 1
ATOM 658 O O . ALA A 1 90 ? -11.586 -11.669 1.060 1.00 78.75 90 ALA A O 1
ATOM 659 N N . THR A 1 91 ? -9.795 -12.346 2.241 1.00 81.06 91 THR A N 1
ATOM 660 C CA . THR A 1 91 ? -9.543 -11.071 2.932 1.00 81.06 91 THR A CA 1
ATOM 661 C C . THR A 1 91 ? -8.332 -10.334 2.375 1.00 81.06 91 THR A C 1
ATOM 663 O O . THR A 1 91 ? -8.043 -9.220 2.802 1.00 81.06 91 THR A O 1
ATOM 666 N N . PHE A 1 92 ? -7.620 -10.938 1.429 1.00 82.88 92 PHE A N 1
ATOM 667 C CA . PHE A 1 92 ? -6.451 -10.348 0.812 1.00 82.88 92 PHE A CA 1
ATOM 668 C C . PHE A 1 92 ? -6.834 -9.290 -0.221 1.00 82.88 92 PHE A C 1
ATOM 670 O O . PHE A 1 92 ? -7.637 -9.536 -1.120 1.00 82.88 92 PHE A O 1
ATOM 677 N N . GLU A 1 93 ? -6.229 -8.113 -0.112 1.00 85.56 93 GLU A N 1
ATOM 678 C CA . GLU A 1 93 ? -6.503 -6.984 -0.990 1.00 85.56 93 GLU A CA 1
ATOM 679 C C . GLU A 1 93 ? -5.201 -6.379 -1.522 1.00 85.56 93 GLU A C 1
ATOM 681 O O . GLU A 1 93 ? -4.180 -6.320 -0.829 1.00 85.56 93 GLU A O 1
ATOM 686 N N . ILE A 1 94 ? -5.240 -5.907 -2.772 1.00 86.75 94 ILE A N 1
ATOM 687 C CA . ILE A 1 94 ? -4.125 -5.204 -3.410 1.00 86.75 94 ILE A CA 1
ATOM 688 C C . ILE A 1 94 ? -4.608 -3.843 -3.912 1.00 86.75 94 ILE A C 1
ATOM 690 O O . ILE A 1 94 ? -5.610 -3.739 -4.619 1.00 86.75 94 ILE A O 1
ATOM 694 N N . ILE A 1 95 ? -3.874 -2.792 -3.557 1.00 86.81 95 ILE A N 1
ATOM 695 C CA . ILE A 1 95 ? -4.031 -1.436 -4.069 1.00 86.81 95 ILE A CA 1
ATOM 696 C C . ILE A 1 95 ? -2.931 -1.179 -5.093 1.00 86.81 95 ILE A C 1
ATOM 698 O O . ILE A 1 95 ? -1.742 -1.121 -4.773 1.00 86.81 95 ILE A O 1
ATOM 702 N N . ASP A 1 96 ? -3.363 -0.979 -6.330 1.00 84.62 96 ASP A N 1
ATOM 703 C CA . ASP A 1 96 ? -2.509 -0.603 -7.445 1.00 84.62 96 ASP A CA 1
ATOM 704 C C . ASP A 1 96 ? -2.379 0.906 -7.579 1.00 84.62 96 ASP A C 1
ATOM 706 O O . ASP A 1 96 ? -3.378 1.616 -7.709 1.00 84.62 96 ASP A O 1
ATOM 710 N N . ALA A 1 97 ? -1.138 1.392 -7.569 1.00 82.31 97 ALA A N 1
ATOM 711 C CA . ALA A 1 97 ? -0.823 2.809 -7.676 1.00 82.31 97 ALA A CA 1
ATOM 712 C C . ALA A 1 97 ? 0.532 3.001 -8.366 1.00 82.31 97 ALA A C 1
ATOM 714 O O . ALA A 1 97 ? 1.532 3.264 -7.709 1.00 82.31 97 ALA A O 1
ATOM 715 N N . LYS A 1 98 ? 0.577 2.849 -9.695 1.00 79.81 98 LYS A N 1
ATOM 716 C CA . LYS A 1 98 ? 1.800 2.938 -10.517 1.00 79.81 98 LYS A CA 1
ATOM 717 C C . LYS A 1 98 ? 2.678 4.151 -10.132 1.00 79.81 98 LYS A C 1
ATOM 719 O O . LYS A 1 98 ? 2.156 5.265 -10.153 1.00 79.81 98 LYS A O 1
ATOM 724 N N . PRO A 1 99 ? 3.988 3.972 -9.846 1.00 79.56 99 PRO A N 1
ATOM 725 C CA . PRO A 1 99 ? 4.819 2.760 -9.963 1.00 79.56 99 PRO A CA 1
ATOM 726 C C . PRO A 1 99 ? 4.895 1.896 -8.682 1.00 79.56 99 PRO A C 1
ATOM 728 O O . PRO A 1 99 ? 5.903 1.239 -8.437 1.00 79.56 99 PRO A O 1
ATOM 731 N N . PHE A 1 100 ? 3.856 1.878 -7.856 1.00 84.62 100 PHE A N 1
ATOM 732 C CA . PHE A 1 100 ? 3.779 1.138 -6.597 1.00 84.62 100 PHE A CA 1
ATOM 733 C C . PHE A 1 100 ? 2.636 0.116 -6.613 1.00 84.62 100 PHE A C 1
ATOM 735 O O . PHE A 1 100 ? 1.581 0.330 -7.214 1.00 84.62 100 PHE A O 1
ATOM 742 N N . ALA A 1 101 ? 2.829 -0.995 -5.908 1.00 86.81 101 ALA A N 1
ATOM 743 C CA . ALA A 1 101 ? 1.761 -1.930 -5.562 1.00 86.81 101 ALA A CA 1
ATOM 744 C C . ALA A 1 101 ? 1.778 -2.136 -4.052 1.00 86.81 101 ALA A C 1
ATOM 746 O O . ALA A 1 101 ? 2.837 -2.405 -3.492 1.00 86.81 101 ALA A O 1
ATOM 747 N N . LEU A 1 102 ? 0.634 -2.029 -3.386 1.00 88.50 102 LEU A N 1
ATOM 748 C CA . LEU A 1 102 ? 0.517 -2.338 -1.965 1.00 88.50 102 LEU A CA 1
ATOM 749 C C . LEU A 1 102 ? -0.430 -3.508 -1.788 1.00 88.50 102 LEU A C 1
ATOM 751 O O . LEU A 1 102 ? -1.560 -3.459 -2.249 1.00 88.50 102 LEU A O 1
ATOM 755 N N . ALA A 1 103 ? 0.023 -4.543 -1.104 1.00 88.56 103 ALA A N 1
ATOM 756 C CA . ALA A 1 103 ? -0.738 -5.747 -0.858 1.00 88.56 103 ALA A CA 1
ATOM 757 C C . ALA A 1 103 ? -0.849 -5.997 0.645 1.00 88.56 103 ALA A C 1
ATOM 759 O O . ALA A 1 103 ? 0.093 -5.733 1.398 1.00 88.56 103 ALA A O 1
ATOM 760 N N . GLY A 1 104 ? -1.983 -6.511 1.102 1.00 86.31 104 GLY A N 1
ATOM 761 C CA . GLY A 1 104 ? -2.095 -6.941 2.483 1.00 86.31 104 GLY A CA 1
ATOM 762 C C . GLY A 1 104 ? -3.409 -7.571 2.864 1.00 86.31 104 GLY A C 1
ATOM 763 O O . GLY A 1 104 ? -4.316 -7.739 2.054 1.00 86.31 104 GLY A O 1
ATOM 764 N N . GLN A 1 105 ? -3.456 -7.976 4.127 1.00 83.69 105 GLN A N 1
ATOM 765 C CA . GLN A 1 105 ? -4.584 -8.713 4.660 1.00 83.69 105 GLN A CA 1
ATOM 766 C C . GLN A 1 105 ? -5.572 -7.752 5.315 1.00 83.69 105 GLN A C 1
ATOM 768 O O . GLN A 1 105 ? -5.222 -6.983 6.214 1.00 83.69 105 GLN A O 1
ATOM 773 N N . GLY A 1 106 ? -6.800 -7.782 4.814 1.00 76.38 106 GLY A N 1
ATOM 774 C CA . GLY A 1 106 ? -7.952 -7.112 5.381 1.00 76.38 106 GLY A CA 1
ATOM 775 C C . GLY A 1 106 ? -8.502 -7.824 6.621 1.00 76.38 106 GLY A C 1
ATOM 776 O O . GLY A 1 106 ? -7.930 -8.804 7.105 1.00 76.38 106 GLY A O 1
ATOM 777 N N . PRO A 1 107 ? -9.636 -7.346 7.149 1.00 78.25 107 PRO A N 1
ATOM 778 C CA . PRO A 1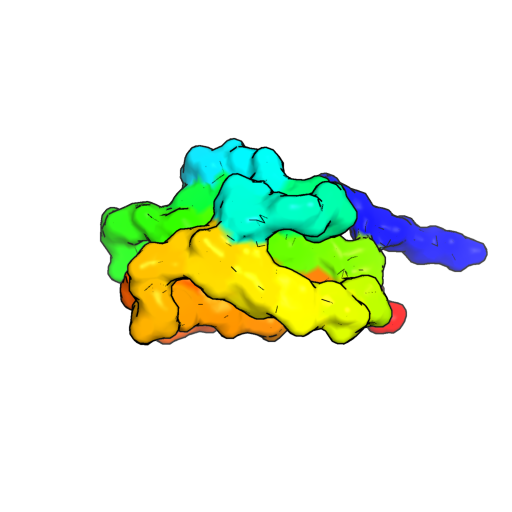 107 ? -10.511 -6.342 6.543 1.00 78.25 107 PRO A CA 1
ATOM 779 C C . PRO A 1 107 ? -9.964 -4.914 6.675 1.00 78.25 107 PRO A C 1
ATOM 781 O O . PRO A 1 107 ? -9.552 -4.493 7.754 1.00 78.25 107 PRO A O 1
ATOM 784 N N . TRP A 1 108 ? -10.000 -4.150 5.581 1.00 84.88 108 TRP A N 1
ATOM 785 C CA . TRP A 1 108 ? -9.702 -2.715 5.589 1.00 84.88 108 TRP A CA 1
ATOM 786 C C . TRP A 1 108 ? -10.992 -1.905 5.485 1.00 84.88 108 TRP A C 1
ATOM 788 O O . TRP A 1 108 ? -11.891 -2.253 4.717 1.00 84.88 108 TRP A O 1
ATOM 798 N N . THR A 1 109 ? -11.073 -0.801 6.224 1.00 85.62 109 THR A N 1
ATOM 799 C CA . THR A 1 109 ? -12.158 0.172 6.062 1.00 85.62 109 THR A CA 1
ATOM 800 C C . THR A 1 109 ? -11.995 0.923 4.737 1.00 85.62 109 THR A C 1
ATOM 802 O O . THR A 1 109 ? -10.880 1.074 4.230 1.00 85.62 109 THR A O 1
ATOM 805 N N . ASP A 1 110 ? -13.092 1.425 4.164 1.00 86.44 110 ASP A N 1
ATOM 806 C CA . ASP A 1 110 ? -13.025 2.236 2.938 1.00 86.44 110 ASP A CA 1
ATOM 807 C C . ASP A 1 110 ? -12.164 3.495 3.131 1.00 86.44 110 ASP A C 1
ATOM 809 O O . ASP A 1 110 ? -11.433 3.898 2.228 1.00 86.44 110 ASP A O 1
ATOM 813 N N . GLU A 1 111 ? -12.192 4.076 4.334 1.00 86.38 111 GLU A N 1
ATOM 814 C CA . GLU A 1 111 ? -11.369 5.228 4.711 1.00 86.38 111 GLU A CA 1
ATOM 815 C C . GLU A 1 111 ? -9.872 4.888 4.693 1.00 86.38 111 GLU A C 1
ATOM 817 O O . GLU A 1 111 ? -9.082 5.609 4.085 1.00 86.38 111 GLU A O 1
ATOM 822 N N . PHE A 1 112 ? -9.487 3.742 5.263 1.00 87.06 112 PHE A N 1
ATOM 823 C CA . PHE A 1 112 ? -8.109 3.253 5.236 1.00 87.06 112 PHE A CA 1
ATOM 824 C C . PHE A 1 112 ? -7.625 2.999 3.801 1.00 87.06 112 PHE A C 1
ATOM 826 O O . PHE A 1 112 ? -6.532 3.426 3.422 1.00 87.06 112 PHE A O 1
ATOM 833 N N . LYS A 1 113 ? -8.468 2.375 2.965 1.00 87.69 113 LYS A N 1
ATOM 834 C CA . LYS A 1 113 ? -8.181 2.156 1.537 1.00 87.69 113 LYS A CA 1
ATOM 835 C C . LYS A 1 113 ? -7.989 3.470 0.787 1.00 87.69 113 LYS A C 1
ATOM 837 O O . LYS A 1 113 ? -7.042 3.587 0.006 1.00 87.69 113 LYS A O 1
ATOM 842 N N . SER A 1 114 ? -8.874 4.444 1.011 1.00 88.44 114 SER A N 1
ATOM 843 C CA . SER A 1 114 ? -8.797 5.755 0.358 1.00 88.44 114 SER A CA 1
ATOM 844 C C . SER A 1 114 ? -7.525 6.486 0.762 1.00 88.44 114 SER A C 1
ATOM 846 O O . SER A 1 114 ? -6.778 6.927 -0.107 1.00 88.44 114 SER A O 1
ATOM 848 N N . ALA A 1 115 ? -7.215 6.527 2.059 1.00 88.25 115 ALA A N 1
ATOM 849 C CA . ALA A 1 115 ? -6.025 7.198 2.564 1.00 88.25 115 ALA A CA 1
ATOM 850 C C . ALA A 1 115 ? -4.728 6.586 2.018 1.00 88.25 115 ALA A C 1
ATOM 852 O O . ALA A 1 115 ? -3.835 7.327 1.605 1.00 88.25 115 ALA A O 1
ATOM 853 N N . ILE A 1 116 ? -4.633 5.252 1.945 1.00 88.25 116 ILE A N 1
ATOM 854 C CA . ILE A 1 116 ? -3.485 4.579 1.323 1.00 88.25 116 ILE A CA 1
ATOM 855 C C . ILE A 1 116 ? -3.399 4.920 -0.161 1.00 88.25 116 ILE A C 1
ATOM 857 O O . ILE A 1 116 ? -2.336 5.315 -0.636 1.00 88.25 116 ILE A O 1
ATOM 861 N N . ARG A 1 117 ? -4.502 4.790 -0.907 1.00 86.81 117 ARG A N 1
ATOM 862 C CA . ARG A 1 117 ? -4.516 5.092 -2.344 1.00 86.81 117 ARG A CA 1
ATOM 863 C C . ARG A 1 117 ? -4.097 6.535 -2.609 1.00 86.81 117 ARG A C 1
ATOM 865 O O . ARG A 1 117 ? -3.309 6.778 -3.520 1.00 86.81 117 ARG A O 1
ATOM 872 N N . GLU A 1 118 ? -4.596 7.481 -1.827 1.00 85.31 118 GLU A N 1
ATOM 873 C CA . GLU A 1 118 ? -4.243 8.893 -1.941 1.00 85.31 118 GLU A CA 1
ATOM 874 C C . GLU A 1 118 ? -2.780 9.150 -1.587 1.00 85.31 118 GLU A C 1
ATOM 876 O O . GLU A 1 118 ? -2.110 9.861 -2.330 1.00 85.31 118 GLU A O 1
ATOM 881 N N . ALA A 1 119 ? -2.263 8.553 -0.507 1.00 85.12 119 ALA A N 1
ATOM 882 C CA . ALA A 1 119 ? -0.850 8.657 -0.146 1.00 85.12 119 ALA A CA 1
ATOM 883 C C . ALA A 1 119 ? 0.042 8.141 -1.280 1.00 85.12 119 ALA A C 1
ATOM 885 O O . ALA A 1 119 ? 0.927 8.857 -1.736 1.00 85.12 119 ALA A O 1
ATOM 886 N N . LEU A 1 120 ? -0.251 6.948 -1.806 1.00 83.69 120 LEU A N 1
ATOM 887 C CA . LEU A 1 120 ? 0.490 6.370 -2.927 1.00 83.69 120 LEU A CA 1
ATOM 888 C C . LEU A 1 120 ? 0.373 7.215 -4.197 1.00 83.69 120 LEU A C 1
ATOM 890 O O . LEU A 1 120 ? 1.356 7.365 -4.910 1.00 83.69 120 LEU A O 1
ATOM 894 N N . THR A 1 121 ? -0.798 7.793 -4.473 1.00 81.25 121 THR A N 1
ATOM 895 C CA . THR A 1 121 ? -1.009 8.670 -5.638 1.00 81.25 121 THR A CA 1
ATOM 896 C C . THR A 1 121 ? -0.203 9.961 -5.515 1.00 81.25 121 THR A C 1
ATOM 898 O O . THR A 1 121 ? 0.409 10.395 -6.489 1.00 81.25 121 THR A O 1
ATOM 901 N N . VAL A 1 122 ? -0.158 10.563 -4.323 1.00 80.81 122 VAL A N 1
ATOM 902 C CA . VAL A 1 122 ? 0.662 11.752 -4.051 1.00 80.81 122 VAL A CA 1
ATOM 903 C C . VAL A 1 122 ? 2.144 11.415 -4.159 1.00 80.81 122 VAL A C 1
ATOM 905 O O . VAL A 1 122 ? 2.876 12.125 -4.840 1.00 80.81 122 VAL A O 1
ATOM 908 N N . SER A 1 123 ? 2.581 10.298 -3.575 1.00 76.25 123 SER A N 1
ATOM 909 C CA . SER A 1 123 ? 3.964 9.829 -3.693 1.00 76.25 123 SER A CA 1
ATOM 910 C C . SER A 1 123 ? 4.336 9.422 -5.124 1.00 76.25 123 SER A C 1
ATOM 912 O O . SER A 1 123 ? 5.496 9.528 -5.505 1.00 76.25 123 SER A O 1
ATOM 914 N N . ALA A 1 124 ? 3.370 8.992 -5.942 1.00 72.56 124 ALA A N 1
ATOM 915 C CA . ALA A 1 124 ? 3.584 8.688 -7.360 1.00 72.56 124 ALA A CA 1
ATOM 916 C C . ALA A 1 124 ? 3.676 9.965 -8.211 1.00 72.56 124 ALA A C 1
ATOM 918 O O . ALA A 1 124 ? 4.173 9.941 -9.342 1.00 72.56 124 ALA A O 1
ATOM 919 N N . GLY A 1 125 ? 3.205 11.089 -7.666 1.00 59.22 125 GLY A N 1
ATOM 920 C CA . GLY A 1 125 ? 3.095 12.388 -8.309 1.00 59.22 125 GLY A CA 1
ATOM 921 C C . GLY A 1 125 ? 4.431 13.081 -8.563 1.00 59.22 125 GLY A C 1
ATOM 922 O O . GLY A 1 125 ? 4.720 14.075 -7.910 1.00 59.22 125 GLY A O 1
ATOM 923 N N . ASN A 1 126 ? 5.209 12.590 -9.537 1.00 44.25 126 ASN A N 1
ATOM 924 C CA . ASN A 1 126 ? 6.028 13.406 -10.458 1.00 44.25 126 ASN A CA 1
ATOM 925 C C . ASN A 1 126 ? 6.753 12.594 -11.560 1.00 44.25 126 ASN A C 1
ATOM 927 O O . ASN A 1 126 ? 7.502 13.175 -12.343 1.00 44.25 126 ASN A O 1
ATOM 931 N N . GLY A 1 127 ? 6.587 11.267 -11.616 1.00 38.69 127 GLY A N 1
ATOM 932 C CA . GLY A 1 127 ? 7.263 10.385 -12.579 1.00 38.69 127 GLY A CA 1
ATOM 933 C C . GLY A 1 127 ? 6.393 10.028 -13.784 1.00 38.69 127 GLY A C 1
ATOM 934 O O . GLY A 1 127 ? 6.123 8.848 -14.002 1.00 38.69 127 GLY A O 1
ATOM 935 N N . GLY A 1 128 ? 5.902 11.041 -14.503 1.00 33.66 128 GLY A N 1
ATOM 936 C CA . GLY A 1 128 ? 5.328 10.883 -15.846 1.00 33.66 128 GLY A CA 1
ATOM 937 C C . GLY A 1 128 ? 6.411 10.828 -16.914 1.00 33.66 128 GLY A C 1
ATOM 938 O O . GLY A 1 128 ? 7.427 11.540 -16.746 1.00 33.66 128 GLY A O 1
#

pLDDT: mean 77.07, std 13.94, range [33.12, 88.94]

Sequence (128 aa):
MASPEPTPLDFPAIAGELATRGLELDRIASGDAGCDDPTLTGTAIGFDASGLGVVAPVRLRIYIFRNGDAYDRRRPDVDACAAAWATDPATFEIIDAKPFALAGQGPWTDEFKSAIREALTVSAGNGG